Protein AF-A0A558GXP2-F1 (afdb_monomer_lite)

Secondary structure (DSSP, 8-state):
-------HHHHHHHHHHHHHHHHHT--TT---HHHHHHHHHHHHHHHTS---THHHHHHHHHHHHHHHHHTT--TTTTTTSSS----HHHHHHHHHHHHHHHHHHHHHHTT---GGGS--

Structure (mmCIF, N/CA/C/O backbone):
data_AF-A0A558GXP2-F1
#
_entry.id   AF-A0A558GXP2-F1
#
loop_
_atom_site.group_PDB
_atom_site.id
_atom_site.type_symbol
_atom_site.label_atom_id
_atom_site.label_a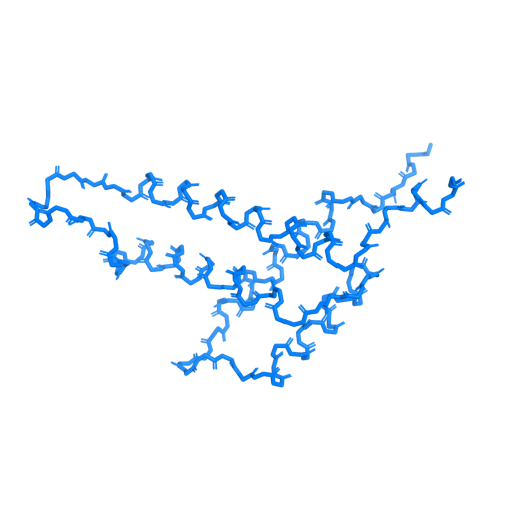lt_id
_atom_site.label_comp_id
_atom_site.label_asym_id
_atom_site.label_entity_id
_atom_site.label_seq_id
_atom_site.pdbx_PDB_ins_code
_atom_site.Cartn_x
_atom_site.Cartn_y
_atom_site.Cartn_z
_atom_site.occupancy
_atom_site.B_iso_or_equiv
_atom_site.auth_seq_id
_atom_site.auth_comp_id
_atom_site.auth_asym_id
_atom_site.auth_atom_id
_atom_site.pdbx_PDB_model_num
ATOM 1 N N . MET A 1 1 ? 20.972 22.647 -14.943 1.00 42.38 1 MET A N 1
ATOM 2 C CA . MET A 1 1 ? 19.779 21.896 -15.372 1.00 42.38 1 MET A CA 1
ATOM 3 C C . MET A 1 1 ? 19.694 20.727 -14.411 1.00 42.38 1 MET A C 1
ATOM 5 O O . MET A 1 1 ? 20.604 19.912 -14.424 1.00 42.38 1 MET A O 1
ATOM 9 N N . THR A 1 2 ? 18.774 20.756 -13.448 1.00 49.12 2 THR A N 1
ATOM 10 C CA . THR A 1 2 ? 18.618 19.660 -12.482 1.00 49.12 2 THR A CA 1
ATOM 11 C C . THR A 1 2 ? 17.993 18.505 -13.240 1.00 49.12 2 THR A C 1
ATOM 13 O O . THR A 1 2 ? 16.880 18.638 -13.742 1.00 49.12 2 THR A O 1
ATOM 16 N N . ASP A 1 3 ? 18.750 17.432 -13.404 1.00 54.81 3 ASP A N 1
ATOM 17 C CA . ASP A 1 3 ? 18.297 16.240 -14.099 1.00 54.81 3 ASP A CA 1
ATOM 18 C C . ASP A 1 3 ? 17.166 15.613 -13.261 1.00 54.81 3 ASP A C 1
ATOM 20 O O . ASP A 1 3 ? 17.361 15.226 -12.104 1.00 54.81 3 ASP A O 1
ATOM 24 N N . LEU A 1 4 ? 15.935 15.662 -13.777 1.00 59.69 4 LEU A N 1
ATOM 25 C CA . LEU A 1 4 ? 14.735 15.185 -13.086 1.00 59.69 4 LEU A CA 1
ATOM 26 C C . LEU A 1 4 ? 14.691 13.660 -13.200 1.00 59.69 4 LEU A C 1
ATOM 28 O O . LEU A 1 4 ? 14.041 13.098 -14.076 1.00 59.69 4 LEU A O 1
ATOM 32 N N . HIS A 1 5 ? 15.419 12.979 -12.319 1.00 71.62 5 HIS A N 1
ATOM 33 C CA . HIS A 1 5 ? 15.420 11.523 -12.284 1.00 71.62 5 HIS A CA 1
ATOM 34 C C . HIS A 1 5 ? 14.230 10.982 -11.484 1.00 71.62 5 HIS A C 1
ATOM 36 O O . HIS A 1 5 ? 13.963 11.398 -10.352 1.00 71.62 5 HIS A O 1
ATOM 42 N N . PHE A 1 6 ? 13.531 10.002 -12.055 1.00 80.88 6 PHE A N 1
ATOM 43 C CA . PHE A 1 6 ? 12.553 9.207 -11.322 1.00 80.88 6 PHE A CA 1
ATOM 44 C C . PHE A 1 6 ? 13.297 8.324 -10.308 1.00 80.88 6 PHE A C 1
ATOM 46 O O . PHE A 1 6 ? 14.174 7.538 -10.671 1.00 80.88 6 PHE A O 1
ATOM 53 N N . THR A 1 7 ? 13.020 8.520 -9.018 1.00 86.50 7 THR A N 1
ATOM 54 C CA . THR A 1 7 ? 13.746 7.877 -7.914 1.00 86.50 7 THR A CA 1
ATOM 55 C C . THR A 1 7 ? 12.894 6.788 -7.272 1.00 86.50 7 THR A C 1
ATOM 57 O O . THR A 1 7 ? 11.676 6.776 -7.431 1.00 86.50 7 THR A O 1
ATOM 60 N N . LYS A 1 8 ? 13.513 5.925 -6.453 1.00 86.94 8 LYS A N 1
ATOM 61 C CA . LYS A 1 8 ? 12.786 4.959 -5.609 1.00 86.94 8 LYS A CA 1
ATOM 62 C C . LYS A 1 8 ? 11.751 5.634 -4.702 1.00 86.94 8 LYS A C 1
ATOM 64 O O . LYS A 1 8 ? 10.675 5.088 -4.504 1.00 86.94 8 LYS A O 1
ATOM 69 N N . ALA A 1 9 ? 12.043 6.838 -4.202 1.00 88.12 9 ALA A N 1
ATOM 70 C CA . ALA A 1 9 ? 11.095 7.607 -3.398 1.00 88.12 9 ALA A CA 1
ATOM 71 C C . ALA A 1 9 ? 9.883 8.076 -4.223 1.00 88.12 9 ALA A C 1
ATOM 73 O O . ALA A 1 9 ? 8.756 8.014 -3.741 1.00 88.12 9 ALA A O 1
ATOM 74 N N . HIS A 1 10 ? 10.096 8.489 -5.479 1.00 90.88 10 HIS A N 1
ATOM 75 C CA . HIS A 1 10 ? 8.999 8.830 -6.388 1.00 90.88 10 HIS A CA 1
ATOM 76 C C . HIS A 1 10 ? 8.157 7.596 -6.739 1.00 90.88 10 HIS A C 1
ATOM 78 O O . HIS A 1 10 ? 6.934 7.666 -6.666 1.00 90.88 10 HIS A O 1
ATOM 84 N N . ALA A 1 11 ? 8.791 6.455 -7.032 1.00 89.94 11 ALA A N 1
ATOM 85 C CA . ALA A 1 11 ? 8.091 5.196 -7.289 1.00 89.94 11 ALA A CA 1
ATOM 86 C C . ALA A 1 11 ? 7.254 4.747 -6.079 1.00 89.94 11 ALA A C 1
ATOM 88 O O . ALA A 1 11 ? 6.079 4.425 -6.230 1.00 89.94 11 ALA A O 1
ATOM 89 N N . ALA A 1 12 ? 7.818 4.807 -4.868 1.00 93.19 12 ALA A N 1
ATOM 90 C CA . ALA A 1 12 ? 7.099 4.500 -3.633 1.00 93.19 12 ALA A CA 1
ATOM 91 C C . ALA A 1 12 ? 5.896 5.432 -3.412 1.00 93.19 12 ALA A C 1
ATOM 93 O O . ALA A 1 12 ? 4.831 4.971 -3.011 1.00 93.19 12 ALA A O 1
ATOM 94 N N . ALA A 1 13 ? 6.043 6.729 -3.702 1.00 93.25 13 ALA A N 1
ATOM 95 C CA . ALA A 1 13 ? 4.948 7.691 -3.599 1.00 93.25 13 ALA A CA 1
ATOM 96 C C . ALA A 1 13 ? 3.823 7.404 -4.608 1.00 93.25 13 ALA A C 1
ATOM 98 O O . ALA A 1 13 ? 2.653 7.462 -4.234 1.00 93.25 13 ALA A O 1
ATOM 99 N N . VAL A 1 14 ? 4.167 7.047 -5.852 1.00 94.25 14 VAL A N 1
A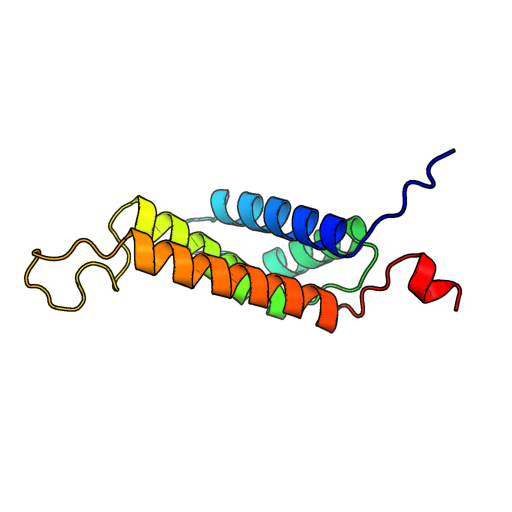TOM 100 C CA . VAL A 1 14 ? 3.193 6.631 -6.878 1.00 94.25 14 VAL A CA 1
ATOM 101 C C . VAL A 1 14 ? 2.460 5.366 -6.443 1.00 94.25 14 VAL A C 1
ATOM 103 O O . VAL A 1 14 ? 1.234 5.352 -6.452 1.00 94.25 14 VAL A O 1
ATOM 106 N N . LEU A 1 15 ? 3.185 4.333 -6.000 1.00 94.44 15 LEU A N 1
ATOM 107 C CA . LEU A 1 15 ? 2.583 3.095 -5.498 1.00 94.44 15 LEU A CA 1
ATOM 108 C C . LEU A 1 15 ? 1.634 3.369 -4.331 1.00 94.44 15 LEU A C 1
ATOM 110 O O . LEU A 1 15 ? 0.497 2.910 -4.352 1.00 94.44 15 LEU A O 1
ATOM 114 N N . ARG A 1 16 ? 2.071 4.157 -3.342 1.00 95.44 16 ARG A N 1
ATOM 115 C CA . ARG A 1 16 ? 1.238 4.517 -2.190 1.00 95.44 16 ARG A CA 1
ATOM 116 C C . ARG A 1 16 ? -0.055 5.200 -2.622 1.00 95.44 16 ARG A C 1
ATOM 118 O O . ARG A 1 16 ? -1.117 4.845 -2.126 1.00 95.44 16 ARG A O 1
ATOM 125 N N . PHE A 1 17 ? 0.047 6.182 -3.514 1.00 95.62 17 PHE A N 1
ATOM 126 C CA . PHE A 1 17 ? -1.106 6.932 -3.999 1.00 95.62 17 PHE A CA 1
ATOM 127 C C . PHE A 1 17 ? -2.086 6.024 -4.745 1.00 95.62 17 PHE A C 1
ATOM 129 O O . PHE A 1 17 ? -3.256 5.962 -4.389 1.00 95.62 17 PHE A O 1
ATOM 136 N N . GLU A 1 18 ? -1.598 5.273 -5.730 1.00 96.00 18 GLU A N 1
ATOM 137 C CA . GLU A 1 18 ? -2.438 4.436 -6.587 1.00 96.00 18 GLU A CA 1
ATOM 138 C C . GLU A 1 18 ? -3.081 3.275 -5.817 1.00 96.00 18 GLU A C 1
ATOM 140 O O . GLU A 1 18 ? -4.258 2.992 -6.023 1.00 96.00 18 GLU A O 1
ATOM 145 N N . ILE A 1 19 ? -2.342 2.616 -4.914 1.00 94.88 19 ILE A N 1
ATOM 146 C CA . ILE A 1 19 ? -2.892 1.547 -4.060 1.00 94.88 19 ILE A CA 1
ATOM 147 C C . ILE A 1 19 ? -3.919 2.132 -3.086 1.00 94.88 19 ILE A C 1
ATOM 149 O O . ILE A 1 19 ? -4.963 1.522 -2.875 1.00 94.88 19 ILE A O 1
ATOM 153 N N . GLY A 1 20 ? -3.665 3.328 -2.546 1.00 94.06 20 GLY A N 1
ATOM 154 C CA . GLY A 1 20 ? -4.626 4.052 -1.717 1.00 94.06 20 GLY A CA 1
ATOM 155 C C . GLY A 1 20 ? -5.927 4.342 -2.468 1.00 94.06 20 GLY A C 1
ATOM 156 O O . GLY A 1 20 ? -6.995 3.959 -2.002 1.00 94.06 20 GLY A O 1
ATOM 157 N N . THR A 1 21 ? -5.857 4.914 -3.672 1.00 93.44 21 THR A N 1
ATOM 158 C CA . THR A 1 21 ? -7.046 5.152 -4.510 1.00 93.44 21 THR A CA 1
ATOM 159 C C . THR A 1 21 ? -7.777 3.854 -4.849 1.00 93.44 21 THR A C 1
ATOM 161 O O . THR A 1 21 ? -8.995 3.782 -4.720 1.00 93.44 21 THR A O 1
ATOM 164 N N . PHE A 1 22 ? -7.043 2.800 -5.211 1.00 93.56 22 PHE A N 1
ATOM 165 C CA . PHE A 1 22 ? -7.629 1.480 -5.445 1.00 93.56 22 PHE A CA 1
ATOM 166 C C . PHE A 1 22 ? -8.320 0.933 -4.186 1.00 93.56 22 PHE A C 1
ATOM 168 O O . PHE A 1 22 ? -9.385 0.340 -4.265 1.00 93.56 22 PHE A O 1
ATOM 175 N N . SER A 1 23 ? -7.768 1.177 -2.998 1.00 91.75 23 SER A N 1
ATOM 176 C CA . SER A 1 23 ? -8.389 0.758 -1.741 1.00 91.75 23 SER A CA 1
ATOM 177 C C . SER A 1 23 ? -9.691 1.513 -1.427 1.00 91.75 23 SER A C 1
ATOM 179 O O . SER A 1 23 ? -10.621 0.910 -0.892 1.00 91.75 23 SER A O 1
ATOM 181 N N . GLU A 1 24 ? -9.806 2.788 -1.799 1.00 89.44 24 GLU A N 1
ATOM 182 C CA . GLU A 1 24 ? -11.016 3.598 -1.587 1.00 89.44 24 GLU A CA 1
ATOM 183 C C . GLU A 1 24 ? -12.175 3.168 -2.497 1.00 89.44 24 GLU A C 1
ATOM 185 O O . GLU A 1 24 ? -13.341 3.245 -2.109 1.00 89.44 24 GLU A O 1
ATOM 190 N N . GLU A 1 25 ? -11.860 2.667 -3.692 1.00 89.31 25 GLU A N 1
ATOM 191 C CA . GLU A 1 25 ? -12.827 2.160 -4.672 1.00 89.31 25 GLU A CA 1
ATOM 192 C C . GLU A 1 25 ? -13.264 0.708 -4.393 1.00 89.31 25 GLU A C 1
ATOM 194 O O . GLU A 1 25 ? -13.980 0.110 -5.204 1.00 89.31 25 GLU A O 1
ATOM 199 N N . THR A 1 26 ? -12.840 0.134 -3.259 1.00 87.25 26 THR A N 1
ATOM 200 C CA . THR A 1 26 ? -13.026 -1.287 -2.949 1.00 87.25 26 THR A CA 1
ATOM 201 C C . THR A 1 26 ? -14.509 -1.682 -2.997 1.00 87.25 26 THR A C 1
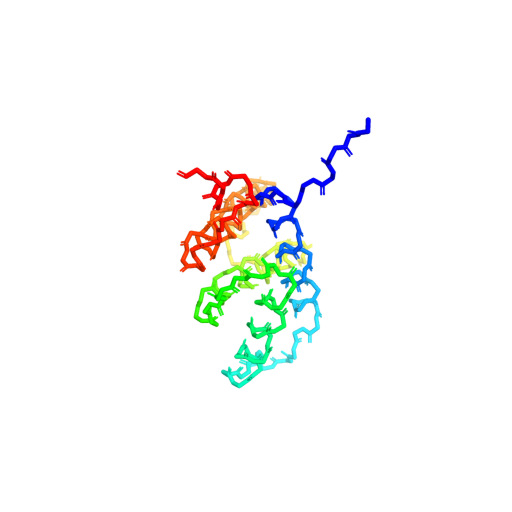ATOM 203 O O . THR A 1 26 ? -15.328 -1.139 -2.247 1.00 87.25 26 THR A O 1
ATOM 206 N N . PRO A 1 27 ? -14.887 -2.660 -3.840 1.00 85.19 27 PRO A N 1
ATOM 207 C CA . PRO A 1 27 ? -16.252 -3.165 -3.891 1.00 85.19 27 PRO A CA 1
ATOM 208 C C . PRO A 1 27 ? -16.594 -3.966 -2.626 1.00 85.19 27 PRO A C 1
ATOM 210 O O . PRO A 1 27 ? -15.723 -4.505 -1.950 1.00 85.19 27 PRO A O 1
ATOM 213 N N . LEU A 1 28 ? -17.892 -4.124 -2.338 1.00 81.12 28 LEU A N 1
ATOM 214 C CA . LEU A 1 28 ? -18.400 -4.779 -1.117 1.00 81.12 28 LEU A CA 1
ATOM 215 C C . LEU A 1 28 ? -17.825 -6.188 -0.855 1.00 81.12 28 LEU A C 1
ATOM 217 O O . LEU A 1 28 ? -17.771 -6.627 0.291 1.00 81.12 28 LEU A O 1
ATOM 221 N N . HIS A 1 29 ? -17.433 -6.906 -1.907 1.00 83.88 29 HIS A N 1
ATOM 222 C CA . HIS A 1 29 ? -16.909 -8.273 -1.828 1.00 83.88 29 HIS A CA 1
ATOM 223 C C . HIS A 1 29 ? -15.389 -8.363 -2.024 1.00 83.88 29 HIS A C 1
ATOM 225 O O . HIS A 1 29 ? -14.869 -9.466 -2.172 1.00 83.88 29 HIS A O 1
ATOM 231 N N . GLY A 1 30 ? -14.688 -7.226 -2.020 1.00 86.25 30 GLY A N 1
ATOM 232 C CA . GLY A 1 30 ? -13.274 -7.157 -2.369 1.00 86.25 30 GLY A CA 1
ATOM 233 C C . GLY A 1 30 ? -13.024 -7.381 -3.862 1.00 86.25 30 GLY A C 1
ATOM 234 O O . GLY A 1 30 ? -13.942 -7.644 -4.644 1.00 86.25 30 GLY A O 1
ATOM 235 N N . TYR A 1 31 ? -11.764 -7.243 -4.257 1.00 89.00 31 TYR A N 1
ATOM 236 C CA . TYR A 1 31 ? -11.347 -7.412 -5.643 1.00 89.00 31 TYR A CA 1
ATOM 237 C C . TYR A 1 31 ? -11.096 -8.877 -5.990 1.00 89.00 31 TYR A C 1
ATOM 239 O O . TYR A 1 31 ? -10.596 -9.671 -5.195 1.00 89.00 31 TYR A O 1
ATOM 247 N N . THR A 1 32 ? -11.414 -9.229 -7.226 1.00 91.88 32 THR A N 1
ATOM 248 C CA . THR A 1 32 ? -11.049 -10.506 -7.831 1.00 91.88 32 THR A CA 1
ATOM 249 C C . THR A 1 32 ? -9.576 -10.517 -8.242 1.00 91.88 32 THR A C 1
ATOM 251 O O . THR A 1 32 ? -8.964 -9.478 -8.495 1.00 91.88 32 THR A O 1
ATOM 254 N N . GLU A 1 33 ? -9.002 -11.710 -8.409 1.00 92.44 33 GLU A N 1
ATOM 255 C CA . GLU A 1 33 ? -7.627 -11.868 -8.904 1.00 92.44 33 GLU A CA 1
ATOM 256 C C . GLU A 1 33 ? -7.400 -11.142 -10.245 1.00 92.44 33 GLU A C 1
ATOM 258 O O . GLU A 1 33 ? -6.375 -10.492 -10.446 1.00 92.44 33 GLU A O 1
ATOM 263 N N . ALA A 1 34 ? -8.371 -11.199 -11.162 1.00 93.56 34 ALA A N 1
ATOM 264 C CA . ALA A 1 34 ? -8.275 -10.540 -12.464 1.00 93.56 34 ALA A CA 1
ATOM 265 C C . ALA A 1 34 ? -8.186 -9.006 -12.345 1.00 93.56 34 ALA A C 1
ATOM 267 O O . ALA A 1 34 ? -7.502 -8.357 -13.146 1.00 93.56 34 ALA A O 1
ATOM 268 N N . GLU A 1 35 ? -8.845 -8.425 -11.343 1.00 93.88 35 GLU A N 1
ATOM 269 C CA . GLU A 1 35 ? -8.783 -6.992 -11.050 1.00 93.88 35 GLU A CA 1
ATOM 270 C C . GLU A 1 35 ? -7.422 -6.619 -10.456 1.00 93.88 35 GLU A C 1
ATOM 272 O O . GLU A 1 35 ? -6.791 -5.689 -10.962 1.00 93.88 35 GLU A O 1
ATOM 277 N N . TYR A 1 36 ? -6.894 -7.404 -9.508 1.00 93.19 36 TYR A N 1
ATOM 278 C CA . TYR A 1 36 ? -5.527 -7.217 -9.001 1.00 93.19 36 TYR A CA 1
ATOM 279 C C . TYR A 1 36 ? -4.473 -7.343 -10.102 1.00 93.19 36 TYR A C 1
ATOM 281 O O . TYR A 1 36 ? -3.556 -6.527 -10.173 1.00 93.19 36 TYR A O 1
ATOM 289 N N . GLN A 1 37 ? -4.599 -8.317 -11.006 1.00 94.62 37 GLN A N 1
ATOM 290 C CA . GLN A 1 37 ? -3.695 -8.456 -12.151 1.00 94.62 37 GLN A CA 1
ATOM 291 C C . GLN A 1 37 ? -3.771 -7.255 -13.098 1.00 94.62 37 GLN A C 1
ATOM 293 O O . GLN A 1 37 ? -2.750 -6.804 -13.620 1.00 94.62 37 GLN A O 1
ATOM 298 N N . THR A 1 38 ? -4.972 -6.731 -13.341 1.00 95.06 38 THR A N 1
ATOM 299 C CA . THR A 1 38 ? -5.162 -5.542 -14.183 1.00 95.06 38 THR A CA 1
ATOM 300 C C . THR A 1 38 ? -4.526 -4.317 -13.535 1.00 95.06 38 THR A C 1
ATOM 302 O O . THR A 1 38 ? -3.810 -3.564 -14.200 1.00 95.06 38 THR A O 1
ATOM 305 N N . PHE A 1 39 ? -4.716 -4.157 -12.229 1.00 95.44 39 PHE A N 1
ATOM 306 C CA . PHE A 1 39 ? -4.107 -3.087 -11.459 1.00 95.44 39 PHE A CA 1
ATOM 307 C C . PHE A 1 39 ? -2.575 -3.207 -11.410 1.00 95.44 39 PHE A C 1
ATOM 309 O O . PHE A 1 39 ? -1.876 -2.228 -11.662 1.00 95.44 39 PHE A O 1
ATOM 316 N N . ALA A 1 40 ? -2.036 -4.414 -11.233 1.00 94.25 40 ALA A N 1
ATOM 317 C CA . ALA A 1 40 ? -0.598 -4.674 -11.263 1.00 94.25 40 ALA A CA 1
ATOM 318 C C . ALA A 1 40 ? 0.054 -4.252 -12.589 1.00 94.25 40 ALA A C 1
ATOM 320 O O . ALA A 1 40 ? 1.108 -3.617 -12.587 1.00 94.25 40 ALA A O 1
ATOM 321 N N . ARG A 1 41 ? -0.598 -4.517 -13.732 1.00 94.56 41 ARG A N 1
ATOM 322 C CA . ARG A 1 41 ? -0.122 -4.054 -15.051 1.00 94.56 41 ARG A CA 1
ATOM 323 C C . ARG A 1 41 ? -0.118 -2.527 -15.160 1.00 94.56 41 ARG A C 1
ATOM 325 O O . ARG A 1 41 ? 0.809 -1.966 -15.738 1.00 94.56 41 ARG A O 1
ATOM 332 N N . ARG A 1 42 ? -1.126 -1.850 -14.595 1.00 94.88 42 ARG A N 1
ATOM 333 C CA . ARG A 1 42 ? -1.168 -0.378 -14.531 1.00 94.88 42 ARG A CA 1
ATOM 334 C C . ARG A 1 42 ? -0.017 0.165 -13.687 1.00 94.88 42 ARG A C 1
ATOM 336 O O . ARG A 1 42 ? 0.688 1.053 -14.155 1.00 94.88 42 ARG A O 1
ATOM 343 N N . LEU A 1 43 ? 0.200 -0.379 -12.489 1.00 93.94 43 LEU A N 1
ATOM 344 C CA . LEU A 1 43 ? 1.325 0.018 -11.637 1.00 93.94 43 LEU A CA 1
ATOM 345 C C . LEU A 1 43 ? 2.658 -0.211 -12.347 1.00 93.94 43 LEU A C 1
ATOM 347 O O . LEU A 1 43 ? 3.495 0.685 -12.361 1.00 93.94 43 LEU A O 1
ATOM 351 N N . SER A 1 44 ? 2.806 -1.359 -13.011 1.00 92.75 44 SER A N 1
ATOM 352 C CA . SER A 1 44 ? 4.017 -1.702 -13.757 1.00 92.75 44 SER A CA 1
ATOM 353 C C . SER A 1 44 ? 4.342 -0.680 -14.841 1.00 92.75 44 SER A C 1
ATOM 355 O O . SER A 1 44 ? 5.488 -0.269 -14.983 1.00 92.75 44 SER A O 1
ATOM 357 N N . TYR A 1 45 ? 3.322 -0.215 -15.567 1.00 90.62 45 TYR A N 1
ATOM 358 C CA . TYR A 1 45 ? 3.470 0.852 -16.554 1.00 90.62 45 TYR A CA 1
ATOM 359 C C . TYR A 1 45 ? 3.867 2.194 -15.919 1.00 90.62 45 TYR A C 1
ATOM 361 O O . TYR A 1 45 ? 4.684 2.919 -16.477 1.00 90.62 45 TYR A O 1
ATOM 369 N N . LEU A 1 46 ? 3.306 2.536 -14.755 1.00 90.56 46 LEU A N 1
ATOM 370 C CA . LEU A 1 46 ? 3.575 3.811 -14.082 1.00 90.56 46 LEU A CA 1
ATOM 371 C C . LEU A 1 46 ? 4.994 3.909 -13.514 1.00 90.56 46 LEU A C 1
ATOM 373 O O . LEU A 1 46 ? 5.557 5.003 -13.493 1.00 90.56 46 LEU A O 1
ATOM 377 N N . ILE A 1 47 ? 5.553 2.795 -13.036 1.00 89.69 47 ILE A N 1
ATOM 378 C CA . ILE A 1 47 ? 6.890 2.769 -12.427 1.00 89.69 47 ILE A CA 1
ATOM 379 C C . ILE A 1 47 ? 7.958 2.122 -13.314 1.00 89.69 47 ILE A C 1
ATOM 381 O O . ILE A 1 47 ? 9.097 2.022 -12.876 1.00 89.69 47 ILE A O 1
ATOM 385 N N . ASP A 1 48 ? 7.611 1.688 -14.528 1.00 87.88 48 ASP A N 1
ATOM 386 C CA . ASP A 1 48 ? 8.512 0.992 -15.460 1.00 87.88 48 ASP A CA 1
ATOM 387 C C . ASP A 1 48 ? 9.233 -0.219 -14.819 1.00 87.88 48 ASP A C 1
ATOM 389 O O . ASP A 1 48 ? 10.442 -0.407 -14.948 1.00 87.88 48 ASP A O 1
ATOM 393 N N . ALA A 1 49 ? 8.487 -1.031 -14.061 1.00 87.88 49 ALA A N 1
ATOM 394 C CA . ALA A 1 49 ? 8.989 -2.246 -13.410 1.00 87.88 49 ALA A CA 1
ATOM 395 C C . ALA A 1 49 ? 7.894 -3.313 -13.303 1.00 87.88 49 ALA A C 1
ATOM 397 O O . ALA A 1 49 ? 6.716 -2.984 -13.267 1.00 87.88 49 ALA A O 1
ATOM 398 N N . ASP A 1 50 ? 8.264 -4.593 -13.243 1.00 90.19 50 ASP A N 1
ATOM 399 C CA . ASP A 1 50 ? 7.298 -5.700 -13.272 1.00 90.19 50 ASP A CA 1
ATOM 400 C C . ASP A 1 50 ? 6.674 -5.946 -11.888 1.00 90.19 50 ASP A C 1
ATOM 402 O O . ASP A 1 50 ? 7.220 -6.661 -11.045 1.00 90.19 50 ASP A O 1
ATOM 406 N N . VAL A 1 51 ? 5.538 -5.305 -11.615 1.00 91.50 51 VAL A N 1
ATOM 407 C CA . VAL A 1 51 ? 4.815 -5.445 -10.347 1.00 91.50 51 VAL A CA 1
ATOM 408 C C . VAL A 1 51 ? 3.981 -6.722 -10.365 1.00 91.50 51 VAL A C 1
ATOM 410 O O . VAL A 1 51 ? 3.065 -6.882 -11.171 1.00 91.50 51 VAL A O 1
ATOM 413 N N . HIS A 1 52 ? 4.241 -7.613 -9.407 1.00 90.44 52 HIS A N 1
ATOM 414 C CA . HIS A 1 52 ? 3.475 -8.846 -9.256 1.00 90.44 52 HIS A CA 1
ATOM 415 C C . HIS A 1 52 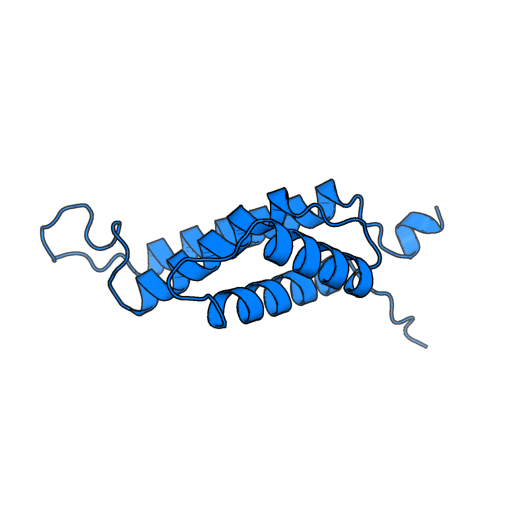? 2.216 -8.618 -8.411 1.00 90.44 52 HIS A C 1
ATOM 417 O O . HIS A 1 52 ? 2.295 -8.131 -7.284 1.00 90.44 52 HIS A O 1
ATOM 423 N N . TRP A 1 53 ? 1.056 -9.046 -8.912 1.00 89.38 53 TRP A N 1
ATOM 424 C CA . TRP A 1 53 ? -0.243 -8.782 -8.277 1.00 89.38 53 TRP A CA 1
ATOM 425 C C . TRP A 1 53 ? -0.346 -9.301 -6.834 1.00 89.38 53 TRP A C 1
ATOM 427 O O . TRP A 1 53 ? -0.887 -8.611 -5.981 1.00 89.38 53 TRP A O 1
ATOM 437 N N . VAL A 1 54 ? 0.262 -10.457 -6.543 1.00 88.12 54 VAL A N 1
ATOM 438 C CA . VAL A 1 54 ? 0.306 -11.055 -5.190 1.00 88.12 54 VAL A CA 1
ATOM 439 C C . VAL A 1 54 ? 0.928 -10.116 -4.151 1.00 88.12 54 VAL A C 1
ATOM 441 O O . VAL A 1 54 ? 0.544 -10.144 -2.993 1.00 88.12 54 VAL A O 1
ATOM 444 N N . THR A 1 55 ? 1.875 -9.259 -4.547 1.00 87.88 55 THR A N 1
ATOM 445 C CA . THR A 1 55 ? 2.528 -8.324 -3.610 1.00 87.88 55 THR A CA 1
ATOM 446 C C . THR A 1 55 ? 1.695 -7.080 -3.298 1.00 87.88 55 THR A C 1
ATOM 448 O O . THR A 1 55 ? 2.048 -6.324 -2.402 1.00 87.88 55 THR A O 1
ATOM 451 N N . ILE A 1 56 ? 0.602 -6.851 -4.032 1.00 91.56 56 ILE A N 1
ATOM 452 C CA . ILE A 1 56 ? -0.269 -5.682 -3.851 1.00 91.56 56 ILE A CA 1
ATOM 453 C C . ILE A 1 56 ? -1.279 -5.920 -2.726 1.00 91.56 56 ILE A C 1
ATOM 455 O O . ILE A 1 56 ? -1.684 -4.967 -2.065 1.00 91.56 56 ILE A O 1
ATOM 459 N N . GLU A 1 57 ? -1.690 -7.172 -2.520 1.00 90.81 57 GLU A N 1
ATOM 460 C CA . GLU A 1 57 ? -2.758 -7.538 -1.588 1.00 90.81 57 GLU A CA 1
ATOM 461 C C . GLU A 1 57 ? -2.446 -7.099 -0.151 1.00 90.81 57 GLU A C 1
ATOM 463 O O . GLU A 1 57 ? -3.287 -6.460 0.476 1.00 90.81 57 GLU A O 1
ATOM 468 N N . ASP A 1 58 ? -1.215 -7.323 0.323 1.00 90.19 58 ASP A N 1
ATOM 469 C CA . ASP A 1 58 ? -0.777 -6.908 1.664 1.00 90.19 58 ASP A CA 1
ATOM 470 C C . ASP A 1 58 ? -0.868 -5.383 1.855 1.00 90.19 58 ASP A C 1
ATOM 472 O O . ASP A 1 58 ? -1.448 -4.898 2.830 1.00 90.19 58 ASP A O 1
ATOM 476 N N . ALA A 1 59 ? -0.373 -4.615 0.877 1.00 92.75 59 ALA A N 1
ATOM 477 C CA . ALA A 1 59 ? -0.427 -3.156 0.913 1.00 92.75 59 ALA A CA 1
ATOM 478 C C . ALA A 1 59 ? -1.873 -2.633 0.845 1.00 92.75 59 ALA A C 1
ATOM 480 O O . ALA A 1 59 ? -2.220 -1.684 1.547 1.00 92.75 59 ALA A O 1
ATOM 481 N N . TRP A 1 60 ? -2.730 -3.250 0.025 1.00 94.38 60 TRP A N 1
ATOM 482 C CA . TRP A 1 60 ? -4.156 -2.918 -0.039 1.00 94.38 60 TRP A CA 1
ATOM 483 C C . TRP A 1 60 ? -4.863 -3.212 1.291 1.00 94.38 60 TRP A C 1
ATOM 485 O O . TRP A 1 60 ? -5.626 -2.369 1.767 1.00 94.38 60 TRP A O 1
ATOM 495 N N . GLN A 1 61 ? -4.575 -4.353 1.923 1.00 92.25 61 GLN A N 1
ATOM 496 C CA . GLN A 1 61 ? -5.156 -4.718 3.215 1.00 92.25 61 GLN A CA 1
ATOM 497 C C . GLN A 1 61 ? -4.750 -3.720 4.306 1.00 92.25 61 GLN A C 1
ATOM 499 O O . GLN A 1 61 ? -5.600 -3.292 5.081 1.00 92.25 61 GLN A O 1
ATOM 504 N N . ALA A 1 62 ? -3.497 -3.254 4.317 1.00 93.56 62 ALA A N 1
ATOM 505 C CA . ALA A 1 62 ? -3.061 -2.216 5.253 1.00 93.56 62 ALA A CA 1
ATOM 506 C C . ALA A 1 62 ? -3.871 -0.910 5.108 1.00 93.56 62 ALA A C 1
ATOM 508 O O . ALA A 1 62 ? -4.193 -0.270 6.109 1.00 93.56 62 ALA A O 1
ATOM 509 N N . PHE A 1 63 ? -4.267 -0.520 3.890 1.00 94.31 63 PHE A N 1
ATOM 510 C CA . PHE A 1 63 ? -5.178 0.616 3.700 1.00 94.31 63 PHE A CA 1
ATOM 511 C C . PHE A 1 63 ? -6.590 0.340 4.231 1.00 94.31 63 PHE A C 1
ATOM 513 O O . PHE A 1 63 ? -7.176 1.223 4.862 1.00 94.31 63 PHE A O 1
ATOM 520 N N . GLN A 1 64 ? -7.125 -0.868 4.029 1.00 93.44 64 GLN A N 1
ATOM 521 C CA . GLN A 1 64 ? -8.413 -1.256 4.621 1.00 93.44 64 GLN A CA 1
ATOM 522 C C . GLN A 1 64 ? -8.360 -1.173 6.150 1.00 93.44 64 GLN A C 1
ATOM 524 O O . GLN A 1 64 ? -9.281 -0.640 6.773 1.00 93.44 64 GLN A O 1
ATOM 529 N N . ASP A 1 65 ? -7.255 -1.611 6.751 1.00 92.75 65 ASP A N 1
ATOM 530 C CA . ASP A 1 65 ? -7.048 -1.547 8.194 1.00 92.75 65 ASP A CA 1
ATOM 531 C C . ASP A 1 65 ? -6.991 -0.088 8.682 1.00 92.75 65 ASP A C 1
ATOM 533 O O . ASP A 1 65 ? -7.638 0.247 9.675 1.00 92.75 65 ASP A O 1
ATOM 537 N N . LEU A 1 66 ? -6.315 0.821 7.962 1.00 93.50 66 LEU A N 1
ATOM 538 C CA . LEU A 1 66 ? -6.316 2.260 8.282 1.00 93.50 66 LEU A CA 1
ATOM 539 C C . LEU A 1 66 ? -7.730 2.859 8.251 1.00 93.50 66 LEU A C 1
ATOM 541 O O . LEU A 1 66 ? -8.106 3.610 9.158 1.00 93.50 66 LEU A O 1
ATOM 545 N N . VAL A 1 67 ? -8.535 2.504 7.246 1.00 91.19 67 VAL A N 1
ATOM 546 C CA . VAL A 1 67 ? -9.942 2.927 7.152 1.00 91.19 67 VAL A CA 1
ATOM 547 C C . VAL A 1 67 ? -10.754 2.355 8.316 1.00 91.19 67 VAL A C 1
ATOM 549 O O . VAL A 1 67 ? -11.538 3.074 8.943 1.00 91.19 67 VAL A O 1
ATOM 552 N N . ALA A 1 68 ? -10.545 1.085 8.665 1.00 90.88 68 ALA A N 1
ATOM 553 C CA . ALA A 1 68 ? -11.211 0.450 9.794 1.00 90.88 68 ALA A CA 1
ATOM 554 C C . ALA A 1 68 ? -10.848 1.125 11.127 1.00 90.88 68 ALA A C 1
ATOM 556 O O . ALA A 1 68 ? -11.729 1.305 11.977 1.00 90.88 68 ALA A O 1
ATOM 557 N N . VAL A 1 69 ? -9.590 1.548 11.304 1.00 91.50 69 VAL A N 1
ATOM 558 C CA . VAL A 1 69 ? -9.135 2.301 12.484 1.00 91.50 69 VAL A CA 1
ATOM 559 C C . VAL A 1 69 ? -9.788 3.676 12.547 1.00 91.50 69 VAL A C 1
ATOM 561 O O . VAL A 1 69 ? -10.322 4.049 13.595 1.00 91.50 69 VAL A O 1
ATOM 564 N N . ALA A 1 70 ? -9.812 4.406 11.429 1.00 89.56 70 ALA A N 1
ATOM 565 C CA . ALA A 1 70 ? -10.458 5.715 11.335 1.00 89.56 70 ALA A CA 1
ATOM 566 C C . ALA A 1 70 ? -11.962 5.646 11.658 1.00 89.56 70 ALA A C 1
ATOM 568 O O . ALA A 1 70 ? -12.498 6.537 12.319 1.00 89.56 70 ALA A O 1
ATOM 569 N N . ASN A 1 71 ? -12.618 4.553 11.264 1.00 89.06 71 ASN A N 1
ATOM 570 C CA . ASN A 1 71 ? -14.031 4.288 11.533 1.00 89.06 71 ASN A CA 1
ATOM 571 C C . ASN A 1 71 ? -14.299 3.640 12.902 1.00 89.06 71 ASN A C 1
ATOM 573 O O . ASN A 1 71 ? -15.450 3.340 13.215 1.00 89.06 71 ASN A O 1
ATOM 577 N N . CYS A 1 72 ? -13.273 3.416 13.728 1.00 87.62 72 CYS A N 1
ATOM 578 C CA . CYS A 1 72 ? -13.383 2.734 15.022 1.00 87.62 72 CYS A CA 1
ATOM 579 C C . CYS A 1 72 ? -13.976 1.309 14.939 1.00 87.62 72 CYS A C 1
ATOM 581 O O . CYS A 1 72 ? -14.644 0.855 15.867 1.00 87.62 72 CYS A O 1
ATOM 583 N N . THR A 1 73 ? -13.741 0.609 13.827 1.00 88.94 73 THR A N 1
ATOM 584 C CA . THR A 1 73 ? -14.264 -0.746 13.547 1.00 88.94 73 THR A CA 1
ATOM 585 C C . THR A 1 73 ? -13.189 -1.831 13.528 1.00 88.94 73 THR A C 1
ATOM 587 O O . THR A 1 73 ? -13.524 -3.011 13.489 1.00 88.94 73 THR A O 1
ATOM 590 N N . HIS A 1 74 ? -11.911 -1.450 13.574 1.00 88.94 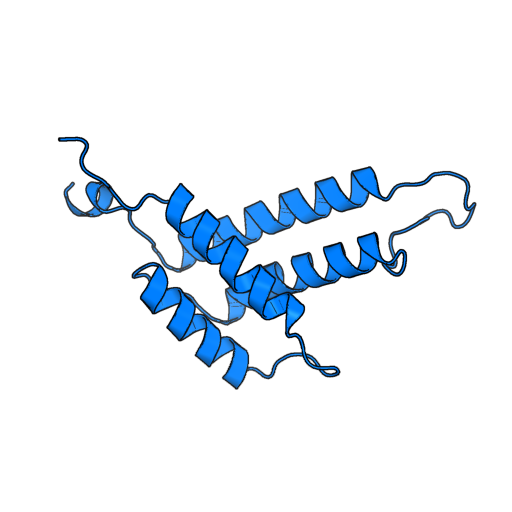74 HIS A N 1
ATOM 591 C CA . HIS A 1 74 ? -10.796 -2.392 13.585 1.00 88.94 74 HIS A CA 1
ATOM 592 C C . HIS A 1 74 ? -10.799 -3.255 14.861 1.00 88.94 74 HIS A C 1
ATOM 594 O O . HIS A 1 74 ? -10.998 -2.745 15.963 1.00 88.94 74 HIS A O 1
ATOM 600 N N . GLU A 1 75 ? -10.535 -4.556 14.721 1.00 85.88 75 GLU A N 1
ATOM 601 C CA . GLU A 1 75 ? -10.630 -5.541 15.813 1.00 85.88 75 GLU A CA 1
ATOM 602 C C . GLU A 1 75 ? -9.657 -5.289 16.976 1.00 85.88 75 GLU A C 1
ATOM 604 O O . GLU A 1 75 ? -10.012 -5.482 18.138 1.00 85.88 75 GLU A O 1
ATOM 609 N N . ASP A 1 76 ? -8.457 -4.793 16.669 1.00 85.38 76 ASP A N 1
ATOM 610 C CA . ASP A 1 76 ? -7.431 -4.455 17.665 1.00 85.38 76 ASP A CA 1
ATOM 611 C C . ASP A 1 76 ? -7.701 -3.165 18.462 1.00 85.38 76 ASP A C 1
ATOM 613 O O . ASP A 1 76 ? -6.932 -2.808 19.366 1.00 85.38 76 ASP A O 1
ATOM 617 N N . ILE A 1 77 ? -8.776 -2.436 18.153 1.00 81.38 77 ILE A N 1
ATOM 618 C CA . ILE A 1 77 ? -9.174 -1.289 18.968 1.00 81.38 77 ILE A CA 1
ATOM 619 C C . ILE A 1 77 ? -9.676 -1.810 20.316 1.00 81.38 77 ILE A C 1
ATOM 621 O O . ILE A 1 77 ? -10.604 -2.613 20.384 1.00 81.38 77 ILE A O 1
ATOM 625 N N . ASN A 1 78 ? -9.092 -1.317 21.412 1.00 71.25 78 ASN A N 1
ATOM 626 C CA . ASN A 1 78 ? -9.423 -1.745 22.777 1.00 71.25 78 ASN A CA 1
ATOM 627 C C . ASN A 1 78 ? -9.203 -3.255 23.036 1.00 71.25 78 ASN A C 1
ATOM 629 O O . ASN A 1 78 ? -10.064 -3.907 23.631 1.00 71.25 78 ASN A O 1
ATOM 633 N N . LEU A 1 79 ? -8.053 -3.822 22.648 1.00 60.75 79 LEU A N 1
ATOM 634 C CA . LEU A 1 79 ? -7.682 -5.244 22.846 1.00 60.75 79 LEU A CA 1
ATOM 635 C C . LEU A 1 79 ? -7.904 -5.803 24.272 1.00 60.75 79 LEU A C 1
ATOM 637 O O . LEU A 1 79 ? -8.086 -7.004 24.457 1.00 60.75 79 LEU A O 1
ATOM 641 N N . ASN A 1 80 ? -7.937 -4.950 25.294 1.00 56.16 80 ASN A N 1
ATOM 642 C CA . ASN A 1 80 ? -8.217 -5.302 26.689 1.00 56.16 80 ASN A CA 1
ATOM 643 C C . ASN A 1 80 ? -9.702 -5.183 27.101 1.00 56.16 80 ASN A C 1
ATOM 645 O O . ASN A 1 80 ? -10.022 -5.430 28.263 1.00 56.16 80 ASN A O 1
ATOM 649 N N . ARG A 1 81 ? -10.617 -4.822 26.186 1.00 52.53 81 ARG A N 1
ATOM 650 C CA . ARG A 1 81 ? -12.078 -4.647 26.385 1.00 52.53 81 ARG A CA 1
ATOM 651 C C . ARG A 1 81 ? -12.489 -3.757 27.569 1.00 52.53 81 ARG A C 1
ATOM 653 O O . ARG A 1 81 ? -13.670 -3.687 27.897 1.00 52.53 81 ARG A O 1
ATOM 660 N N . SER A 1 82 ? -11.551 -3.056 28.204 1.00 55.84 82 SER A N 1
ATOM 661 C CA . SER A 1 82 ? -11.821 -2.179 29.346 1.00 55.84 82 SER A CA 1
ATOM 662 C C . SER A 1 82 ? -12.290 -0.786 28.921 1.00 55.84 82 SER A C 1
ATOM 664 O O . SER A 1 82 ? -12.672 0.003 29.780 1.00 55.84 82 SER A O 1
ATOM 666 N N . GLY A 1 83 ? -12.238 -0.472 27.616 1.00 55.22 83 GLY A N 1
ATOM 667 C CA . GLY A 1 83 ? -12.651 0.818 27.045 1.00 55.22 83 GLY A CA 1
ATOM 668 C C . GLY A 1 83 ? -11.859 2.020 27.569 1.00 55.22 83 GLY A C 1
ATOM 669 O O . GLY A 1 83 ? -12.293 3.155 27.408 1.00 55.22 83 GLY A O 1
ATOM 670 N N . SER A 1 84 ? -10.734 1.778 28.249 1.00 57.88 84 SER A N 1
ATOM 671 C CA . SER A 1 84 ? -10.041 2.784 29.058 1.00 57.88 84 SER A CA 1
ATOM 672 C C . SER A 1 84 ? -8.770 3.340 28.415 1.00 57.88 84 SER A C 1
ATOM 674 O O . SER A 1 84 ? -8.230 4.315 28.930 1.00 57.88 84 SER A O 1
ATOM 676 N N . ILE A 1 85 ? -8.271 2.733 27.333 1.00 69.38 85 ILE A N 1
ATOM 677 C CA . ILE A 1 85 ? -7.068 3.185 26.623 1.00 69.38 85 ILE A CA 1
ATOM 678 C C . ILE A 1 85 ? -7.393 3.252 25.133 1.00 69.38 85 ILE A C 1
ATOM 680 O O . ILE A 1 85 ? -7.537 2.223 24.481 1.00 69.38 85 ILE A O 1
ATOM 684 N N . ASP A 1 86 ? -7.501 4.471 24.613 1.00 75.88 86 ASP A N 1
ATOM 685 C CA . ASP A 1 86 ? -7.557 4.724 23.177 1.00 75.88 86 ASP A CA 1
ATOM 686 C C . ASP A 1 86 ? -6.181 4.426 22.563 1.00 75.88 86 ASP A C 1
ATOM 688 O O . ASP A 1 86 ? -5.231 5.183 22.759 1.00 75.88 86 ASP A O 1
ATOM 692 N N . ASN A 1 87 ? -6.067 3.301 21.855 1.00 85.31 87 ASN A N 1
ATOM 693 C CA . ASN A 1 87 ? -4.842 2.862 21.183 1.00 85.31 87 ASN A CA 1
ATOM 694 C C . ASN A 1 87 ? -4.824 3.192 19.681 1.00 85.31 87 ASN A C 1
ATOM 696 O O . ASN A 1 87 ? -3.961 2.691 18.960 1.00 85.31 87 ASN A O 1
ATOM 700 N N . ARG A 1 88 ? -5.752 4.024 19.182 1.00 88.06 88 ARG A N 1
ATOM 701 C CA . ARG A 1 88 ? -5.870 4.309 17.741 1.00 88.06 88 ARG A CA 1
ATOM 702 C C . ARG A 1 88 ? -4.595 4.900 17.151 1.00 88.06 88 ARG A C 1
ATOM 704 O O . ARG A 1 88 ? -4.214 4.510 16.059 1.00 88.06 88 ARG A O 1
ATOM 711 N N . GLN A 1 89 ? -3.926 5.807 17.867 1.00 88.88 89 GLN A N 1
ATOM 712 C CA . GLN A 1 89 ? -2.687 6.416 17.377 1.00 88.88 89 GLN A CA 1
ATOM 713 C C . GLN A 1 89 ? -1.578 5.372 17.185 1.00 88.88 89 GLN A C 1
ATOM 715 O O . GLN A 1 89 ? -0.993 5.298 16.110 1.00 88.88 89 GLN A O 1
ATOM 720 N N . GLU A 1 90 ? -1.328 4.544 18.202 1.00 89.19 90 GLU A N 1
ATOM 721 C CA . GLU A 1 90 ? -0.325 3.474 18.139 1.00 89.19 90 GLU A CA 1
ATOM 722 C C . GLU A 1 90 ? -0.640 2.487 17.006 1.00 89.19 90 GLU A C 1
ATOM 724 O O . GLU A 1 90 ? 0.243 2.084 16.249 1.00 89.19 90 GLU A O 1
ATOM 729 N N . LEU A 1 91 ? -1.917 2.130 16.855 1.00 90.50 91 LEU A N 1
ATOM 730 C CA . LEU A 1 91 ? -2.366 1.217 15.815 1.00 90.50 91 LEU A CA 1
ATOM 731 C C . LEU A 1 91 ? -2.165 1.807 14.411 1.00 90.50 91 LEU A C 1
ATOM 733 O O . LEU A 1 91 ? -1.630 1.120 13.542 1.00 90.50 91 LEU A O 1
ATOM 737 N N . THR A 1 92 ? -2.507 3.081 14.206 1.00 93.56 92 THR A N 1
ATOM 738 C CA . THR A 1 92 ? -2.236 3.802 12.954 1.00 93.56 92 THR A CA 1
ATOM 739 C C . THR A 1 92 ? -0.741 3.829 12.641 1.00 93.56 92 THR A C 1
ATOM 741 O O . THR A 1 92 ? -0.352 3.488 11.530 1.00 93.56 92 THR A O 1
ATOM 744 N N . GLU A 1 93 ? 0.114 4.177 13.607 1.00 93.31 93 GLU A N 1
ATOM 745 C CA . GLU A 1 93 ? 1.573 4.223 13.414 1.00 93.31 93 GLU A CA 1
ATOM 746 C C . GLU A 1 93 ? 2.149 2.847 13.037 1.00 93.31 93 GLU A C 1
ATOM 748 O O . GLU A 1 93 ? 3.020 2.738 12.165 1.00 93.31 93 GLU A O 1
ATOM 753 N N . ARG A 1 94 ? 1.629 1.777 13.647 1.00 93.25 94 ARG A N 1
ATOM 754 C CA . ARG A 1 94 ? 2.019 0.396 13.342 1.00 93.25 94 ARG A CA 1
ATOM 755 C C . ARG A 1 94 ? 1.608 -0.019 11.930 1.00 93.25 94 ARG A C 1
ATOM 757 O O . ARG A 1 94 ? 2.428 -0.590 11.211 1.00 93.25 94 ARG A O 1
ATOM 764 N N . ILE A 1 95 ? 0.368 0.267 11.530 1.00 94.19 95 ILE A N 1
ATOM 765 C CA . ILE A 1 95 ? -0.134 -0.065 10.188 1.00 94.19 95 ILE A CA 1
ATOM 766 C C . ILE A 1 95 ? 0.609 0.751 9.124 1.00 94.19 95 ILE A C 1
ATOM 768 O O . ILE A 1 95 ? 1.036 0.191 8.120 1.00 94.19 95 ILE A O 1
ATOM 772 N N . GLU A 1 96 ? 0.860 2.039 9.363 1.00 94.38 96 GLU A N 1
ATOM 773 C CA . GLU A 1 96 ? 1.652 2.891 8.464 1.00 94.38 96 GLU A CA 1
ATOM 774 C C . GLU A 1 96 ? 3.084 2.377 8.273 1.00 94.38 96 GLU A C 1
ATOM 776 O O . GLU A 1 96 ? 3.613 2.373 7.159 1.00 94.38 96 GLU A O 1
ATOM 781 N N . SER A 1 97 ? 3.705 1.894 9.352 1.00 93.94 97 SER A N 1
ATOM 782 C CA . SER A 1 97 ? 5.037 1.286 9.286 1.00 93.94 97 SER A CA 1
ATOM 783 C C . SER A 1 97 ? 5.034 0.015 8.434 1.00 93.94 97 SER A C 1
ATOM 785 O O . SER A 1 97 ? 5.943 -0.182 7.625 1.00 93.94 97 SER A O 1
ATOM 787 N N . LYS A 1 98 ? 3.995 -0.818 8.573 1.00 93.56 98 LYS A N 1
ATOM 788 C CA . LYS A 1 98 ? 3.808 -2.022 7.755 1.00 93.56 98 LYS A CA 1
ATOM 789 C C . LYS A 1 98 ? 3.552 -1.678 6.286 1.00 93.56 98 LYS A C 1
ATOM 791 O O . LYS A 1 98 ? 4.231 -2.211 5.419 1.00 93.56 98 LYS A O 1
ATOM 796 N N . LEU A 1 99 ? 2.685 -0.709 6.002 1.00 93.94 99 LEU A N 1
ATOM 797 C CA . LEU A 1 99 ? 2.421 -0.241 4.641 1.00 93.94 99 LEU A CA 1
ATOM 798 C C . LEU A 1 99 ? 3.701 0.254 3.944 1.00 93.94 99 LEU A C 1
ATOM 800 O O . LEU A 1 99 ? 3.933 -0.029 2.768 1.00 93.94 99 LEU A O 1
ATOM 804 N N . ALA A 1 100 ? 4.562 0.982 4.661 1.00 94.19 100 ALA A N 1
ATOM 805 C CA . ALA A 1 100 ? 5.853 1.410 4.126 1.00 94.19 100 ALA A CA 1
ATOM 806 C C . ALA A 1 100 ? 6.790 0.225 3.816 1.00 94.19 100 ALA A C 1
ATOM 808 O O . ALA A 1 100 ? 7.564 0.280 2.855 1.00 94.19 100 ALA A O 1
ATOM 809 N N . GLU A 1 101 ? 6.734 -0.843 4.612 1.00 93.75 101 GLU A N 1
ATOM 810 C CA . GLU A 1 101 ? 7.447 -2.094 4.354 1.00 93.75 101 GLU A CA 1
ATOM 811 C C . GLU A 1 101 ? 6.891 -2.850 3.145 1.00 93.75 101 GLU A C 1
ATOM 813 O O . GLU A 1 101 ? 7.679 -3.240 2.283 1.00 93.75 101 GLU A O 1
ATOM 818 N N . ASP A 1 102 ? 5.573 -2.963 3.018 1.00 93.62 102 ASP A N 1
ATOM 819 C CA . ASP A 1 102 ? 4.927 -3.652 1.900 1.00 93.62 102 ASP A CA 1
ATOM 820 C C . ASP A 1 102 ? 5.240 -2.949 0.568 1.00 93.62 102 ASP A C 1
ATOM 822 O O . ASP A 1 102 ? 5.649 -3.586 -0.404 1.00 93.62 102 ASP A O 1
ATOM 826 N N . ILE A 1 103 ? 5.183 -1.613 0.528 1.00 94.00 103 ILE A N 1
ATOM 827 C CA . ILE A 1 103 ? 5.559 -0.828 -0.663 1.00 94.00 103 ILE A CA 1
ATOM 828 C C . ILE A 1 103 ? 7.035 -1.022 -1.023 1.00 94.00 103 ILE A C 1
ATOM 830 O O . ILE A 1 103 ? 7.385 -1.167 -2.199 1.00 94.00 103 ILE A O 1
ATOM 834 N N . ARG A 1 104 ? 7.922 -1.041 -0.023 1.00 92.00 104 ARG A N 1
ATOM 835 C CA . ARG A 1 104 ? 9.342 -1.346 -0.235 1.00 92.00 104 ARG A CA 1
ATOM 836 C C . ARG A 1 104 ? 9.515 -2.761 -0.791 1.00 92.00 104 ARG A C 1
ATOM 838 O O . ARG A 1 104 ? 10.285 -2.934 -1.735 1.00 92.00 104 ARG A O 1
ATOM 845 N N . HIS A 1 105 ? 8.761 -3.735 -0.286 1.00 91.75 105 HIS A N 1
ATOM 846 C CA . HIS A 1 105 ? 8.794 -5.109 -0.780 1.00 91.75 105 HIS A CA 1
ATOM 847 C C . HIS A 1 105 ? 8.337 -5.218 -2.241 1.00 91.75 105 HIS A C 1
ATOM 849 O O . HIS A 1 105 ? 8.983 -5.912 -3.029 1.00 91.75 105 HIS A O 1
ATOM 855 N N . ILE A 1 106 ? 7.285 -4.492 -2.640 1.00 92.12 106 ILE A N 1
ATOM 856 C CA . ILE A 1 106 ? 6.825 -4.416 -4.039 1.00 92.12 106 ILE A CA 1
ATOM 857 C C . ILE A 1 106 ? 7.952 -3.906 -4.953 1.00 92.12 106 ILE A C 1
ATOM 859 O O . ILE A 1 106 ? 8.226 -4.495 -6.003 1.00 92.12 106 ILE A O 1
ATOM 863 N N . LEU A 1 107 ? 8.641 -2.832 -4.557 1.00 90.81 107 LEU A N 1
ATOM 864 C CA . LEU A 1 107 ? 9.752 -2.268 -5.335 1.00 90.81 107 LEU A CA 1
ATOM 865 C C . LEU A 1 107 ? 10.947 -3.226 -5.436 1.00 90.81 107 LEU A C 1
ATOM 867 O O . LEU A 1 107 ? 11.551 -3.351 -6.500 1.00 90.81 107 LEU A O 1
ATOM 871 N N . GLU A 1 108 ? 11.2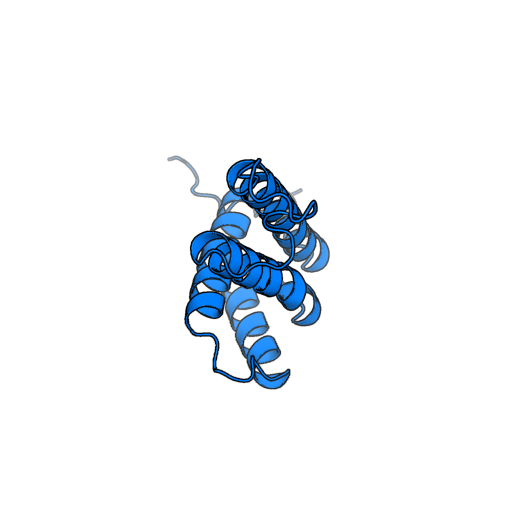79 -3.925 -4.351 1.00 88.81 108 GLU A N 1
ATOM 872 C CA . GLU A 1 108 ? 12.342 -4.937 -4.341 1.00 88.81 108 GLU A CA 1
ATOM 873 C C . GLU A 1 108 ? 12.001 -6.125 -5.252 1.00 88.81 108 GLU A C 1
ATOM 875 O O . GLU A 1 108 ? 12.838 -6.567 -6.041 1.00 88.81 108 GLU A O 1
ATOM 880 N N . ARG A 1 109 ? 10.760 -6.622 -5.191 1.00 87.88 109 ARG A N 1
ATOM 881 C CA . ARG A 1 109 ? 10.288 -7.767 -5.988 1.00 87.88 109 ARG A CA 1
ATOM 882 C C . ARG A 1 109 ? 10.168 -7.456 -7.470 1.00 87.88 109 ARG A C 1
ATOM 884 O O . ARG A 1 109 ? 10.541 -8.295 -8.286 1.00 87.88 109 ARG A O 1
ATOM 891 N N . SER A 1 110 ? 9.716 -6.253 -7.806 1.00 81.56 110 SER A N 1
ATOM 892 C CA . SER A 1 110 ? 9.652 -5.771 -9.190 1.00 81.56 110 SER A CA 1
ATOM 893 C C . SER A 1 110 ? 11.026 -5.478 -9.796 1.00 81.56 110 SER A C 1
ATOM 895 O O . SER A 1 110 ? 11.121 -5.125 -10.971 1.00 81.56 110 SER A O 1
ATOM 897 N N . SER A 1 111 ? 12.106 -5.648 -9.018 1.00 79.62 111 SER A N 1
ATOM 898 C CA . SER A 1 111 ? 13.477 -5.335 -9.428 1.00 79.62 111 SER A CA 1
ATOM 899 C C . SER A 1 111 ? 13.616 -3.901 -9.946 1.00 79.62 111 SER A C 1
ATOM 901 O O . SER A 1 111 ? 14.440 -3.647 -10.827 1.00 79.62 111 SER A O 1
ATOM 903 N N . PHE A 1 112 ? 12.822 -2.965 -9.407 1.00 75.06 112 PHE A N 1
ATOM 904 C CA . PHE A 1 112 ? 12.848 -1.570 -9.830 1.00 75.06 112 PHE A CA 1
ATOM 905 C C . PHE A 1 112 ? 14.259 -0.998 -9.660 1.00 75.06 112 PHE A C 1
ATOM 907 O O . PHE A 1 112 ? 14.850 -1.039 -8.573 1.00 75.06 112 PHE A O 1
ATOM 914 N N . ARG A 1 113 ? 14.784 -0.425 -10.744 1.00 68.44 113 ARG A N 1
ATOM 915 C CA . ARG A 1 113 ? 16.067 0.275 -10.764 1.00 68.44 113 ARG A CA 1
ATOM 916 C C . ARG A 1 113 ? 15.833 1.729 -11.112 1.00 68.44 113 ARG A C 1
ATOM 918 O O . ARG A 1 113 ? 15.222 2.039 -12.131 1.00 68.44 113 ARG A O 1
ATOM 925 N N . ALA A 1 114 ? 16.352 2.631 -10.287 1.00 61.94 114 ALA A N 1
ATOM 926 C CA . ALA A 1 114 ? 16.377 4.039 -10.666 1.00 61.94 114 ALA A CA 1
ATOM 927 C C . ALA A 1 114 ? 17.308 4.226 -11.879 1.00 61.94 114 ALA A C 1
ATOM 929 O O . ALA A 1 114 ? 18.268 3.479 -12.045 1.00 61.94 114 ALA A O 1
ATOM 930 N N . HIS A 1 115 ? 17.069 5.239 -12.716 1.00 54.72 115 HIS A N 1
ATOM 931 C CA . HIS A 1 115 ? 17.805 5.426 -13.979 1.00 54.72 115 HIS A CA 1
ATOM 932 C C . HIS A 1 115 ? 19.346 5.436 -13.829 1.00 54.72 115 HIS A C 1
ATOM 934 O O . HIS A 1 115 ? 20.061 4.941 -14.693 1.00 54.72 115 HIS A O 1
ATOM 940 N N . TRP A 1 116 ? 19.873 5.924 -12.702 1.00 53.84 116 TRP A N 1
ATOM 941 C CA . TRP A 1 116 ? 21.311 5.920 -12.403 1.00 53.84 116 TRP A CA 1
ATOM 942 C C . TRP A 1 116 ? 21.863 4.541 -11.983 1.00 53.84 116 TRP A C 1
ATOM 944 O O . TRP A 1 116 ? 23.061 4.312 -12.105 1.00 53.84 116 TRP A O 1
ATOM 954 N N . GLU A 1 117 ? 21.012 3.608 -11.544 1.00 53.09 117 GLU A N 1
ATOM 955 C CA . GLU A 1 117 ? 21.354 2.200 -11.264 1.00 53.09 117 GLU A CA 1
ATOM 956 C C . GLU A 1 117 ? 21.356 1.332 -12.541 1.00 53.09 117 GLU A C 1
ATOM 958 O O . GLU A 1 117 ? 21.764 0.172 -12.502 1.00 53.09 117 GLU A O 1
ATOM 963 N N . LEU A 1 118 ? 20.877 1.871 -13.670 1.00 52.47 118 LEU A N 1
ATOM 964 C CA . LEU A 1 118 ? 20.933 1.234 -14.994 1.00 52.47 118 LEU A CA 1
ATOM 965 C C . LEU A 1 118 ? 22.167 1.663 -15.807 1.00 52.47 118 LEU A C 1
ATOM 967 O O . LEU A 1 118 ? 22.505 1.009 -16.789 1.00 52.47 118 LEU A O 1
ATOM 971 N N . ALA A 1 119 ? 22.820 2.763 -15.414 1.00 46.59 119 ALA A N 1
ATOM 972 C CA . ALA A 1 119 ? 23.970 3.346 -16.107 1.00 46.59 119 ALA A CA 1
ATOM 973 C C . ALA A 1 119 ? 25.341 2.934 -15.520 1.00 46.59 119 ALA A C 1
ATOM 975 O O . ALA A 1 119 ? 26.369 3.375 -16.037 1.00 46.59 119 ALA A O 1
ATOM 976 N N . ALA A 1 120 ? 25.356 2.123 -14.455 1.00 43.69 120 ALA A N 1
ATOM 977 C CA . ALA A 1 120 ? 26.544 1.587 -13.779 1.00 43.69 120 ALA A CA 1
ATOM 978 C C . ALA A 1 120 ? 26.654 0.069 -13.984 1.00 43.69 120 ALA A C 1
ATOM 980 O O . ALA A 1 120 ? 27.800 -0.413 -14.126 1.00 43.69 120 ALA A O 1
#

Sequence (120 aa):
MTDLHFTKAHAAAVLRFEIGTFSEETPLHGYTEAEYQTFARRLSYLIDADVHWVTIEDAWQAFQDLVAVANCTHEDINLNRSGSIDNRQELTERIESKLAEDIRHILERSSFRAHWELAA

Foldseek 3Di:
DPDPWCDLVNLLVVLLVLLLVVLVVADPVGDDPVVLVVSQVVSCVVQVFRFDSVLSVQLSVLSVQLVCLVVVNHPCQPVVVPNPDGCSVVSNVVSVVSNSVSSVVRCVVRVRDIPVSVVD

Radius of gyration: 16.88 Å; chains: 1; bounding box: 45×34×46 Å

pLDDT: mean 84.61, std 13.82, range [42.38, 96.0]

Organism: Paenarthrobacter nitroguajacolicus (NCBI:txid211146)